Protein AF-A0A950WR10-F1 (afdb_monomer)

Foldseek 3Di:
DDDDDFDDPDPPDDRDFFDFDDPDDDDGDGDFFDDDPDDRDDFDDPDLVDARDWFDFPDQDDDPTWSDFFDDDPDDRDDFDDPHPPDDRDDTDDPHDDDDDD

Mean predicted aligned error: 10.13 Å

Structure (mmCIF, N/CA/C/O backbone):
data_AF-A0A950WR10-F1
#
_entry.id   AF-A0A950WR10-F1
#
loop_
_atom_site.group_PDB
_atom_site.id
_atom_site.type_symbol
_atom_site.label_atom_id
_atom_site.label_alt_id
_atom_site.label_comp_id
_atom_site.label_asym_id
_atom_site.label_entity_id
_atom_site.label_seq_id
_atom_site.pdbx_PDB_ins_code
_atom_site.Cartn_x
_atom_site.Cartn_y
_atom_site.Cartn_z
_atom_site.occupancy
_atom_site.B_iso_or_equiv
_atom_site.auth_seq_id
_atom_site.auth_comp_id
_atom_site.auth_asym_id
_atom_site.auth_atom_id
_atom_site.pdbx_PDB_model_num
ATOM 1 N N . MET A 1 1 ? -11.461 0.231 -21.546 1.00 58.06 1 MET A N 1
ATOM 2 C CA . MET A 1 1 ? -11.900 -0.202 -20.201 1.00 58.06 1 MET A CA 1
ATOM 3 C C . MET A 1 1 ? -12.880 0.833 -19.683 1.00 58.06 1 MET A C 1
ATOM 5 O O . MET A 1 1 ? -12.611 2.014 -19.859 1.00 58.06 1 MET A O 1
ATOM 9 N N . GLY A 1 2 ? -14.030 0.403 -19.162 1.00 76.44 2 GLY A N 1
ATOM 10 C CA . GLY A 1 2 ? -14.991 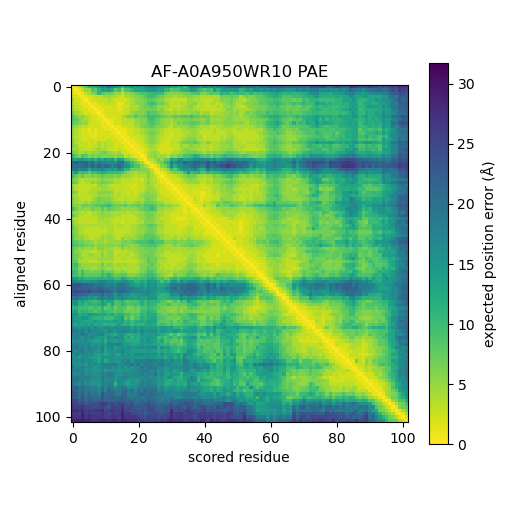1.295 -18.504 1.00 76.44 2 GLY A CA 1
ATOM 11 C C . GLY A 1 2 ? -14.588 1.583 -17.057 1.00 76.44 2 GLY A C 1
ATOM 12 O O . GLY A 1 2 ? -13.604 1.026 -16.571 1.00 76.44 2 GLY A O 1
ATOM 13 N N . ALA A 1 3 ? -15.346 2.440 -16.3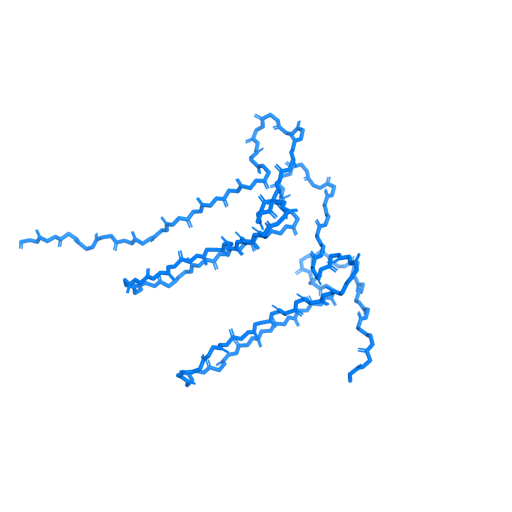75 1.00 83.69 3 ALA A N 1
ATOM 14 C CA . ALA A 1 3 ? -15.153 2.690 -14.950 1.00 83.69 3 ALA A CA 1
ATOM 15 C C . ALA A 1 3 ? -15.443 1.420 -14.132 1.00 83.69 3 ALA A C 1
ATOM 17 O O . ALA A 1 3 ? -16.407 0.706 -14.410 1.00 83.69 3 ALA A O 1
ATOM 18 N N . VAL A 1 4 ? -14.611 1.154 -13.124 1.00 88.75 4 VAL A N 1
ATOM 19 C CA . VAL A 1 4 ? -14.846 0.108 -12.123 1.00 88.75 4 VAL A CA 1
ATOM 20 C C . VAL A 1 4 ? -15.312 0.797 -10.846 1.00 88.75 4 VAL A C 1
ATOM 22 O O . VAL A 1 4 ? -14.625 1.681 -10.343 1.00 88.75 4 VAL A O 1
ATOM 25 N N . GLN A 1 5 ? -16.466 0.384 -10.330 1.00 90.94 5 GLN A N 1
ATOM 26 C CA . GLN A 1 5 ? -16.962 0.768 -9.012 1.00 90.94 5 GLN A CA 1
ATOM 27 C C . GLN A 1 5 ? -17.048 -0.500 -8.163 1.00 90.94 5 GLN A C 1
ATOM 29 O O . GLN A 1 5 ? -17.634 -1.487 -8.604 1.00 90.94 5 GLN A O 1
ATOM 34 N N . GLY A 1 6 ? -16.445 -0.486 -6.976 1.00 92.00 6 GLY A N 1
ATOM 35 C CA . GLY A 1 6 ? -16.578 -1.566 -6.002 1.00 92.00 6 GLY A CA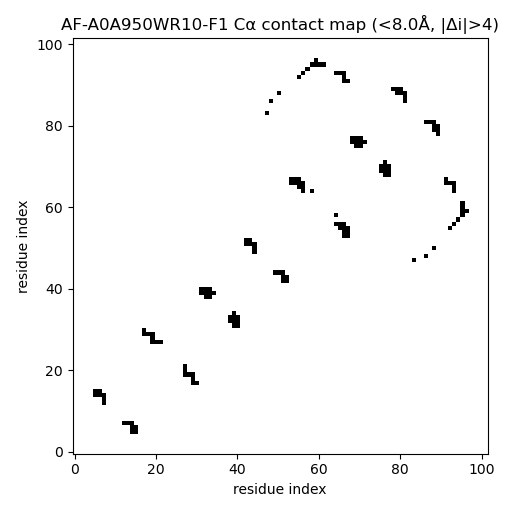 1
ATOM 36 C C . GLY A 1 6 ? -17.118 -1.027 -4.688 1.00 92.00 6 GLY A C 1
ATOM 37 O O . GLY A 1 6 ? -16.705 0.041 -4.247 1.00 92.00 6 GLY A O 1
ATOM 38 N N . ASP A 1 7 ? -18.009 -1.795 -4.073 1.00 93.81 7 ASP A N 1
ATOM 39 C CA . ASP A 1 7 ? -18.536 -1.589 -2.725 1.00 93.81 7 ASP A CA 1
ATOM 40 C C . ASP A 1 7 ? -18.455 -2.924 -1.963 1.00 93.81 7 ASP A C 1
ATOM 42 O O . ASP A 1 7 ? -18.548 -3.993 -2.574 1.00 93.81 7 ASP A O 1
ATOM 46 N N . SER A 1 8 ? -18.226 -2.884 -0.651 1.00 93.88 8 SER A N 1
ATOM 47 C CA . SER A 1 8 ? -18.242 -4.073 0.208 1.00 93.88 8 SER A CA 1
ATOM 48 C C . SER A 1 8 ? -18.767 -3.701 1.585 1.00 93.88 8 SER A C 1
ATOM 50 O O . SER A 1 8 ? -18.289 -2.756 2.207 1.00 93.88 8 SER A O 1
ATOM 52 N N . ASN A 1 9 ? -19.711 -4.493 2.086 1.00 93.88 9 ASN A N 1
ATOM 53 C CA . ASN A 1 9 ? -20.254 -4.381 3.440 1.00 93.88 9 ASN A CA 1
ATOM 54 C C . ASN A 1 9 ? -19.808 -5.538 4.355 1.00 93.88 9 ASN A C 1
ATOM 56 O O . ASN A 1 9 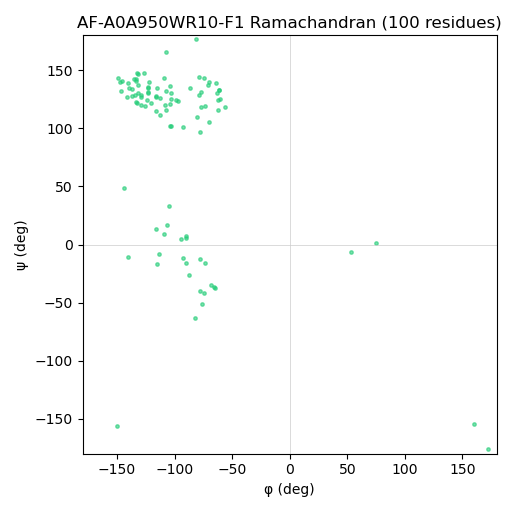? -20.346 -5.702 5.450 1.00 93.88 9 ASN A O 1
ATOM 60 N N . GLN A 1 10 ? -18.867 -6.371 3.897 1.00 93.31 10 GLN A N 1
ATOM 61 C CA . GLN A 1 10 ? -18.382 -7.543 4.624 1.00 93.31 10 GLN A CA 1
ATOM 62 C C . GLN A 1 10 ? -17.016 -7.252 5.252 1.00 93.31 10 GLN A C 1
ATOM 64 O O . GLN A 1 10 ? -16.088 -6.801 4.579 1.00 93.31 10 GLN A O 1
ATOM 69 N N . SER A 1 11 ? -16.871 -7.552 6.544 1.00 90.75 11 SER A N 1
ATOM 70 C CA . SER A 1 11 ? -15.597 -7.382 7.251 1.00 90.75 11 SER A CA 1
ATOM 71 C C . SER A 1 11 ? -14.504 -8.265 6.640 1.00 90.75 11 SER A C 1
ATOM 73 O O . SER A 1 11 ? -14.720 -9.450 6.387 1.00 90.75 11 SER A O 1
ATOM 75 N N . GLY A 1 12 ? -13.327 -7.685 6.391 1.00 87.69 12 GLY A N 1
ATOM 76 C CA . GLY A 1 12 ? -12.166 -8.388 5.833 1.00 87.69 12 GLY A CA 1
ATOM 77 C C . GLY A 1 12 ? -12.242 -8.710 4.336 1.00 87.69 12 GLY A C 1
ATOM 78 O O . GLY A 1 12 ? -11.299 -9.297 3.806 1.00 87.69 12 GLY A O 1
ATOM 79 N N . VAL A 1 13 ? -13.316 -8.324 3.637 1.00 91.38 13 VAL A N 1
ATOM 80 C CA . VAL A 1 13 ? -13.469 -8.562 2.194 1.00 91.38 13 VAL A CA 1
ATOM 81 C C . VAL A 1 13 ? -13.301 -7.246 1.428 1.00 91.38 13 VAL A C 1
ATOM 83 O O . VAL A 1 13 ? -14.126 -6.342 1.589 1.00 91.38 13 VAL A O 1
ATOM 86 N N . PRO A 1 14 ? -12.267 -7.113 0.576 1.00 90.38 14 PRO A N 1
ATOM 87 C CA . PRO A 1 14 ? -12.059 -5.899 -0.201 1.00 90.38 14 PRO A CA 1
ATOM 88 C C . PRO A 1 14 ? -13.131 -5.747 -1.286 1.00 90.38 14 PRO A C 1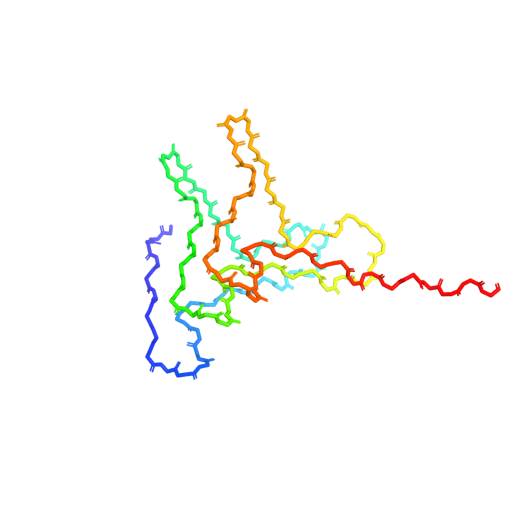
ATOM 90 O O . PRO A 1 14 ? -13.473 -6.706 -1.974 1.00 90.38 14 PRO A O 1
ATOM 93 N N . ALA A 1 15 ? -13.601 -4.515 -1.483 1.00 92.81 15 ALA A N 1
ATOM 94 C CA . ALA A 1 15 ? -14.539 -4.168 -2.549 1.00 92.81 15 ALA A CA 1
ATOM 95 C C . ALA A 1 15 ? -13.934 -4.326 -3.958 1.00 92.81 15 ALA A C 1
ATOM 97 O O . ALA A 1 15 ? -14.607 -4.753 -4.894 1.00 92.81 15 ALA A O 1
ATOM 98 N N . VAL A 1 16 ? -12.645 -4.006 -4.106 1.00 91.56 16 VAL A N 1
ATOM 99 C CA . VAL A 1 16 ? -11.854 -4.229 -5.322 1.00 91.56 16 VAL A CA 1
ATOM 100 C C . VAL A 1 16 ? -10.490 -4.764 -4.906 1.00 91.56 16 VAL A C 1
ATOM 102 O O . VAL A 1 16 ? -9.854 -4.219 -4.006 1.00 91.56 16 VAL A O 1
ATOM 105 N N . SER A 1 17 ? -10.020 -5.820 -5.569 1.00 89.12 17 SER A N 1
ATOM 106 C CA . SER A 1 17 ? -8.654 -6.319 -5.400 1.00 89.12 17 SER A CA 1
ATOM 107 C C . SER A 1 17 ? -7.994 -6.552 -6.755 1.00 89.12 17 SER A C 1
ATOM 109 O O . SER A 1 17 ? -8.614 -7.059 -7.689 1.00 89.12 17 SER A O 1
ATOM 111 N N . GLY A 1 18 ? -6.728 -6.154 -6.864 1.00 87.19 18 GLY A N 1
ATOM 112 C CA . GLY A 1 18 ? -5.901 -6.355 -8.047 1.00 87.19 18 GLY A CA 1
ATOM 113 C C . GLY A 1 18 ? -4.581 -6.995 -7.643 1.00 87.19 18 GLY A C 1
ATOM 114 O O . GLY A 1 18 ? -3.891 -6.491 -6.760 1.00 87.19 18 GLY A O 1
ATOM 115 N N . LYS A 1 19 ? -4.225 -8.115 -8.277 1.00 85.00 19 LYS A N 1
ATOM 116 C CA . LYS A 1 19 ? -2.953 -8.805 -8.048 1.00 85.00 19 LYS A CA 1
ATOM 117 C C . LYS A 1 19 ? -2.271 -9.061 -9.382 1.00 85.00 19 LYS A C 1
ATOM 119 O O . LYS A 1 19 ? -2.807 -9.777 -10.223 1.00 85.00 19 LYS A O 1
ATOM 124 N N . ASN A 1 20 ? -1.070 -8.520 -9.550 1.00 82.31 20 ASN A N 1
ATOM 125 C CA . ASN A 1 20 ? -0.204 -8.871 -10.665 1.00 82.31 20 ASN A CA 1
ATOM 126 C C . ASN A 1 20 ? 0.808 -9.927 -10.195 1.00 82.31 20 ASN A C 1
ATOM 128 O O . ASN A 1 20 ? 1.496 -9.720 -9.200 1.00 82.31 20 ASN A O 1
ATOM 132 N N . THR A 1 21 ? 0.848 -11.078 -10.871 1.00 82.19 21 THR A N 1
ATOM 133 C CA . THR A 1 21 ? 1.709 -12.230 -10.528 1.00 82.19 21 THR A CA 1
ATOM 134 C C . THR A 1 21 ? 2.738 -12.546 -11.611 1.00 82.19 21 THR A C 1
ATOM 136 O O . THR A 1 21 ? 3.341 -13.617 -11.592 1.00 82.19 21 THR A O 1
ATOM 139 N N . ALA A 1 22 ? 2.936 -11.639 -12.572 1.00 79.19 22 ALA A N 1
ATOM 140 C CA . ALA A 1 22 ? 3.905 -11.838 -13.638 1.00 79.19 22 ALA A CA 1
ATOM 141 C C . ALA A 1 22 ? 5.307 -12.092 -13.053 1.00 79.19 22 ALA A C 1
ATOM 143 O O . ALA A 1 22 ? 5.862 -11.248 -12.357 1.00 79.19 22 ALA A O 1
ATOM 144 N N . ALA A 1 23 ? 5.865 -13.272 -13.343 1.00 66.31 23 ALA A N 1
ATOM 145 C CA . ALA A 1 23 ? 7.149 -13.730 -12.806 1.00 66.31 23 ALA A CA 1
ATOM 146 C C . ALA A 1 23 ? 8.353 -13.390 -13.709 1.00 66.31 23 ALA A C 1
ATOM 148 O O . ALA A 1 23 ? 9.500 -13.525 -13.294 1.00 66.31 23 ALA A O 1
ATOM 149 N N . ASN A 1 24 ? 8.107 -12.952 -14.949 1.00 53.22 24 ASN A N 1
ATOM 150 C CA . ASN A 1 24 ? 9.145 -12.806 -15.968 1.00 53.22 24 ASN A CA 1
ATOM 151 C C . ASN A 1 24 ? 9.540 -11.338 -16.165 1.00 53.22 24 ASN A C 1
ATOM 153 O O . ASN A 1 24 ? 8.821 -10.614 -16.847 1.00 53.22 24 ASN A O 1
ATOM 157 N N . GLY A 1 25 ? 10.686 -10.937 -15.598 1.00 54.28 25 GLY A N 1
ATOM 158 C CA . GLY A 1 25 ? 11.612 -9.872 -16.042 1.00 54.28 25 GLY A CA 1
ATOM 159 C C . GLY A 1 25 ? 11.111 -8.441 -16.314 1.00 54.28 25 GLY A C 1
ATOM 160 O O . GLY A 1 25 ? 11.936 -7.569 -16.576 1.00 54.28 25 GLY A O 1
ATOM 161 N N . GLY A 1 26 ? 9.807 -8.177 -16.283 1.00 62.81 26 GLY A N 1
ATOM 162 C CA . GLY A 1 26 ? 9.192 -6.878 -16.545 1.00 62.81 26 GLY A CA 1
ATOM 163 C C . GLY A 1 26 ? 8.649 -6.217 -15.279 1.00 62.81 26 GLY A C 1
ATOM 164 O O . GLY A 1 26 ? 8.485 -6.855 -14.242 1.00 62.81 26 GLY A O 1
ATOM 165 N N . VAL A 1 27 ? 8.339 -4.921 -15.368 1.00 69.50 27 VAL A N 1
ATOM 166 C CA . VAL A 1 27 ? 7.712 -4.174 -14.269 1.00 69.50 27 VAL A CA 1
ATOM 167 C C . VAL A 1 27 ? 6.265 -4.652 -14.103 1.00 69.50 27 VAL A C 1
ATOM 169 O O . VAL A 1 27 ? 5.398 -4.338 -14.917 1.00 69.50 27 VAL A O 1
ATOM 172 N N . ALA A 1 28 ? 6.003 -5.434 -13.056 1.00 73.50 28 ALA A N 1
ATOM 173 C CA . ALA A 1 28 ? 4.661 -5.882 -12.705 1.00 73.50 28 ALA A CA 1
ATOM 174 C C . ALA A 1 28 ? 3.926 -4.774 -11.940 1.00 73.50 28 ALA A C 1
ATOM 176 O O . ALA A 1 28 ? 4.250 -4.468 -10.795 1.00 73.50 28 ALA A O 1
ATOM 177 N N . ILE A 1 29 ? 2.926 -4.169 -12.578 1.00 76.94 29 ILE A N 1
ATOM 178 C CA . ILE A 1 29 ? 2.108 -3.114 -11.973 1.00 76.94 29 ILE A CA 1
ATOM 179 C C . ILE A 1 29 ? 0.802 -3.734 -11.475 1.00 76.94 29 ILE A C 1
ATOM 181 O O . ILE A 1 29 ? 0.101 -4.393 -12.245 1.00 76.94 29 ILE A O 1
ATOM 185 N N . GLY A 1 30 ? 0.496 -3.550 -10.188 1.00 81.50 30 GLY A N 1
ATOM 186 C CA . GLY A 1 30 ? -0.776 -3.962 -9.587 1.00 81.50 30 GLY A CA 1
ATOM 187 C C . GLY A 1 30 ? -1.880 -2.934 -9.835 1.00 81.50 30 GLY A C 1
ATOM 188 O O . GLY A 1 30 ? -2.854 -3.228 -10.522 1.00 81.50 30 GLY A O 1
ATOM 189 N N . VAL A 1 31 ? -1.698 -1.720 -9.307 1.00 82.69 31 VAL A N 1
ATOM 190 C CA . VAL A 1 31 ? -2.623 -0.587 -9.461 1.00 82.69 31 VAL A CA 1
ATOM 191 C C . VAL A 1 31 ? -1.865 0.592 -10.068 1.00 82.69 31 VAL A C 1
ATOM 193 O O . VAL A 1 31 ? -0.783 0.940 -9.602 1.00 82.69 31 VAL A O 1
ATOM 196 N N . LEU A 1 32 ? -2.437 1.199 -11.109 1.00 82.38 32 LEU A N 1
ATOM 197 C CA . LEU A 1 32 ? -1.931 2.412 -11.747 1.00 82.38 32 LEU A CA 1
ATOM 198 C C . LEU A 1 32 ? -3.046 3.455 -11.777 1.00 82.38 32 LEU A C 1
ATOM 200 O O . LEU A 1 32 ? -4.075 3.229 -12.410 1.00 82.38 32 LEU A O 1
ATOM 204 N N . GLY A 1 33 ? -2.821 4.598 -11.137 1.00 81.00 33 GLY A N 1
ATOM 205 C CA . GLY A 1 33 ? -3.696 5.761 -11.243 1.00 81.00 33 GLY A CA 1
ATOM 206 C C . GLY A 1 33 ? -2.989 6.901 -11.962 1.00 81.00 33 GLY A C 1
ATOM 207 O O . GLY A 1 33 ? -1.893 7.298 -11.575 1.00 81.00 33 GLY A O 1
ATOM 208 N N . THR A 1 34 ? -3.609 7.432 -13.013 1.00 81.12 34 THR A N 1
ATOM 209 C CA . THR A 1 34 ? -3.116 8.606 -13.752 1.00 81.12 34 THR A CA 1
ATOM 210 C C . THR A 1 34 ? -4.272 9.573 -13.966 1.00 81.12 34 THR A C 1
ATOM 212 O O . THR A 1 34 ? -5.395 9.140 -14.217 1.00 81.12 34 THR A O 1
ATOM 215 N N . SER A 1 35 ? -4.017 10.875 -13.839 1.00 80.25 35 SER A N 1
ATOM 216 C CA . SER A 1 35 ? -5.039 11.912 -13.993 1.00 80.25 35 SER A CA 1
ATOM 217 C C . SER A 1 35 ? -4.428 13.198 -14.545 1.00 80.25 35 SER A C 1
ATOM 219 O O . SER A 1 35 ? -3.301 13.556 -14.210 1.00 80.25 35 SER A O 1
ATOM 221 N N . ASN A 1 36 ? -5.179 13.897 -15.400 1.00 80.38 36 ASN A N 1
ATOM 222 C CA . ASN A 1 36 ? -4.724 15.128 -16.058 1.00 80.38 36 ASN A CA 1
ATOM 223 C C . ASN A 1 36 ? -5.049 16.395 -15.256 1.00 80.38 36 ASN A C 1
ATOM 225 O O . ASN A 1 36 ? -4.554 17.469 -15.593 1.00 80.38 36 ASN A O 1
ATOM 229 N N . LYS A 1 37 ? -5.954 16.305 -14.275 1.00 78.94 37 LYS A N 1
ATOM 230 C CA . LYS A 1 37 ? -6.508 17.475 -13.570 1.00 78.94 37 LYS A CA 1
ATOM 231 C C . LYS A 1 37 ? -6.698 17.283 -12.064 1.00 78.94 37 LYS A C 1
ATOM 233 O O . LYS A 1 37 ? -6.987 18.261 -11.389 1.00 78.94 37 LYS A O 1
ATOM 238 N N . GLY A 1 38 ? -6.572 16.063 -11.550 1.00 73.31 38 GLY A N 1
ATOM 239 C CA . GLY A 1 38 ? -6.785 15.751 -10.137 1.00 73.31 38 GLY A CA 1
ATOM 240 C C . GLY A 1 38 ? -5.918 14.582 -9.694 1.00 73.31 38 GLY A C 1
ATOM 241 O O . GLY A 1 38 ? -4.904 14.283 -10.322 1.00 73.31 38 GLY A O 1
ATOM 242 N N . GLU A 1 39 ? -6.332 13.900 -8.635 1.00 72.12 39 GLU A N 1
ATOM 243 C CA . GLU A 1 39 ? -5.605 12.751 -8.102 1.00 72.12 39 GLU A CA 1
ATOM 244 C C . GLU A 1 39 ? -5.717 11.547 -9.048 1.00 72.12 39 GLU A C 1
ATOM 246 O O . GLU A 1 39 ? -6.778 11.264 -9.606 1.00 72.12 39 GLU A O 1
ATOM 251 N N . GLY A 1 40 ? -4.602 10.844 -9.265 1.00 78.75 40 GLY A N 1
ATOM 252 C CA . GLY A 1 40 ? -4.602 9.565 -9.981 1.00 78.75 40 GLY A CA 1
ATOM 253 C C . GLY A 1 40 ? -5.079 8.411 -9.094 1.00 78.75 40 GLY A C 1
ATOM 254 O O . GLY A 1 40 ? -5.819 7.547 -9.558 1.00 78.75 40 GLY A O 1
ATOM 255 N N . VAL A 1 41 ? -4.660 8.416 -7.825 1.00 79.88 41 VAL A N 1
ATOM 256 C CA . VAL A 1 41 ? -5.113 7.518 -6.756 1.00 79.88 41 VAL A CA 1
ATOM 257 C C . VAL A 1 41 ? -5.370 8.387 -5.530 1.00 79.88 41 VAL A C 1
ATOM 259 O O . VAL A 1 41 ? -4.495 9.158 -5.148 1.00 79.88 41 VAL A O 1
ATOM 262 N N . HIS A 1 42 ? -6.548 8.248 -4.936 1.00 80.31 42 HIS A N 1
ATOM 263 C CA . HIS A 1 42 ? -6.925 8.881 -3.678 1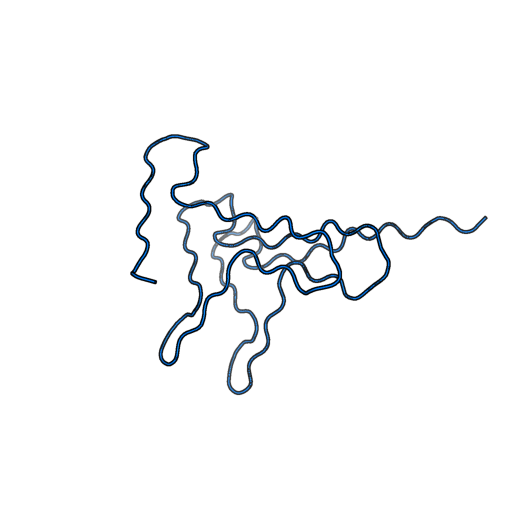.00 80.31 42 HIS A CA 1
ATOM 264 C C . HIS A 1 42 ? -7.338 7.782 -2.702 1.00 80.31 42 HIS A C 1
ATOM 266 O O . HIS A 1 42 ? -8.050 6.850 -3.089 1.00 80.31 42 HIS A O 1
ATOM 272 N N . GLY A 1 43 ? -6.876 7.874 -1.461 1.00 78.19 43 GLY A N 1
ATOM 273 C CA . GLY A 1 43 ? -7.302 6.998 -0.380 1.00 78.19 43 GLY A CA 1
ATOM 274 C C . GLY A 1 43 ? -7.649 7.844 0.832 1.00 78.19 43 GLY A C 1
ATOM 275 O O . GLY A 1 43 ? -6.843 8.669 1.246 1.00 78.19 43 GLY A O 1
ATOM 276 N N . ASP A 1 44 ? -8.823 7.594 1.399 1.00 80.19 44 ASP A N 1
ATOM 277 C CA . ASP A 1 44 ? -9.322 8.227 2.617 1.00 80.19 44 ASP A CA 1
ATOM 278 C C . ASP A 1 44 ? -9.737 7.143 3.621 1.00 80.19 44 ASP A C 1
ATOM 280 O O . ASP A 1 44 ? -10.153 6.044 3.233 1.00 80.19 44 ASP A O 1
ATOM 284 N N . THR A 1 45 ? -9.580 7.424 4.913 1.00 81.19 45 THR A N 1
ATOM 285 C CA . THR A 1 45 ? -10.039 6.538 5.981 1.00 81.19 45 THR A CA 1
ATOM 286 C C . THR A 1 45 ? -10.462 7.342 7.200 1.00 81.19 45 THR A C 1
ATOM 288 O O . THR A 1 45 ? -9.777 8.271 7.615 1.00 81.19 45 THR A O 1
ATOM 291 N N . ASN A 1 46 ? -11.554 6.915 7.834 1.00 81.00 46 ASN A N 1
ATOM 292 C CA . ASN A 1 46 ? -11.986 7.426 9.138 1.00 81.00 46 ASN A CA 1
ATOM 293 C C . ASN A 1 46 ? -11.390 6.621 10.308 1.00 81.00 46 ASN A C 1
ATOM 295 O O . ASN A 1 46 ? -11.809 6.783 11.451 1.00 81.00 46 ASN A O 1
ATOM 299 N N . SER A 1 47 ? -10.471 5.689 10.030 1.00 78.88 47 SER A N 1
ATOM 300 C CA . SER A 1 47 ? -9.841 4.880 11.070 1.00 78.88 47 SER A CA 1
ATOM 301 C C . SER A 1 47 ? -8.751 5.665 11.785 1.00 78.88 47 SER A C 1
ATOM 303 O O . SER A 1 47 ? -7.816 6.150 11.157 1.00 78.88 47 SER A O 1
ATOM 305 N N . GLU A 1 48 ? -8.803 5.684 13.113 1.00 77.50 48 GLU A N 1
ATOM 306 C CA . GLU A 1 48 ? -7.724 6.234 13.936 1.00 77.50 48 GLU A CA 1
ATOM 307 C C . GLU A 1 48 ? -6.487 5.323 13.976 1.00 77.50 48 GLU A C 1
ATOM 309 O O . GLU A 1 48 ? -5.417 5.766 14.374 1.00 77.50 48 GLU A O 1
ATOM 314 N N . GLN A 1 49 ? -6.613 4.054 13.568 1.00 78.75 49 GLN A N 1
ATOM 315 C CA . GLN A 1 49 ? -5.586 3.018 13.766 1.00 78.75 49 GLN A CA 1
ATOM 316 C C . GLN A 1 49 ? -4.939 2.518 12.468 1.00 78.75 49 GLN A C 1
ATOM 318 O O . GLN A 1 49 ? -4.007 1.711 12.504 1.00 78.75 49 GLN A O 1
ATOM 323 N N . HIS A 1 50 ? -5.451 2.923 11.305 1.00 76.75 50 HIS A N 1
ATOM 324 C CA . HIS A 1 50 ? -5.041 2.365 10.016 1.00 76.75 50 HIS A CA 1
ATOM 325 C C . HIS A 1 50 ? -4.785 3.467 8.995 1.00 76.75 50 HIS A C 1
ATOM 327 O O . HIS A 1 50 ? -5.519 4.445 8.942 1.00 76.75 50 HIS A O 1
ATOM 333 N N . ALA A 1 51 ? -3.773 3.278 8.150 1.00 72.62 51 ALA A N 1
ATOM 334 C CA . ALA A 1 51 ? -3.504 4.176 7.034 1.00 72.62 51 ALA A CA 1
ATOM 335 C C . ALA A 1 51 ? -4.529 3.975 5.907 1.00 72.62 51 ALA A C 1
ATOM 337 O O . ALA A 1 51 ? -4.911 2.842 5.608 1.00 72.62 51 ALA A O 1
ATOM 338 N N . ALA A 1 52 ? -4.920 5.064 5.239 1.00 75.00 52 ALA A N 1
ATOM 339 C CA . ALA A 1 52 ? -5.773 5.000 4.052 1.00 75.00 52 ALA A CA 1
ATOM 340 C C . ALA A 1 52 ? -5.052 4.363 2.850 1.00 75.00 52 ALA A C 1
ATOM 342 O O . ALA A 1 52 ? -5.656 3.637 2.062 1.00 75.00 52 ALA A O 1
ATOM 343 N N . VAL A 1 53 ? -3.740 4.602 2.729 1.00 79.50 53 VAL A N 1
ATOM 344 C CA . VAL A 1 53 ? -2.867 3.996 1.718 1.00 79.50 53 VAL A CA 1
ATOM 345 C C . VAL A 1 53 ? -1.593 3.511 2.400 1.00 79.50 53 VAL A C 1
ATOM 347 O O . VAL A 1 53 ? -0.875 4.292 3.017 1.00 79.50 53 VAL A O 1
ATOM 350 N N . ALA A 1 54 ? -1.292 2.220 2.266 1.00 78.00 54 ALA A N 1
ATOM 351 C CA . ALA A 1 54 ? -0.063 1.623 2.774 1.00 78.00 54 ALA A CA 1
ATOM 352 C C . ALA A 1 54 ? 0.685 0.916 1.638 1.00 78.00 54 ALA A C 1
ATOM 354 O O . ALA A 1 54 ? 0.129 0.053 0.957 1.00 78.00 54 ALA A O 1
ATOM 355 N N . GLY A 1 55 ? 1.948 1.291 1.433 1.00 77.19 55 GLY A N 1
ATOM 356 C CA . GLY A 1 55 ? 2.842 0.658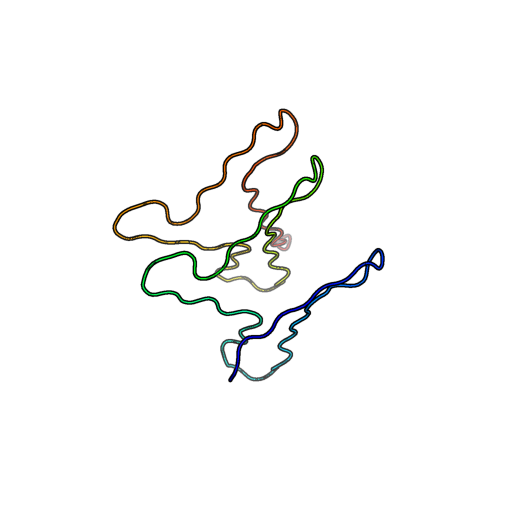 0.468 1.00 77.19 55 GLY A CA 1
ATOM 357 C C . GLY A 1 55 ? 3.910 -0.157 1.185 1.00 77.19 55 GLY A C 1
ATOM 358 O O . GLY A 1 55 ? 4.700 0.393 1.950 1.00 77.19 55 GLY A O 1
ATOM 359 N N . PHE A 1 56 ? 3.949 -1.463 0.924 1.00 77.06 56 PHE A N 1
ATOM 360 C CA . PHE A 1 56 ? 4.926 -2.377 1.511 1.00 77.06 56 PHE A CA 1
ATOM 361 C C . PHE A 1 56 ? 5.830 -2.949 0.428 1.00 77.06 56 PHE A C 1
ATOM 363 O O . PHE A 1 56 ? 5.360 -3.396 -0.619 1.00 77.06 56 PHE A O 1
ATOM 370 N N . ASN A 1 57 ? 7.129 -2.967 0.707 1.00 73.31 57 ASN A N 1
ATOM 371 C CA . ASN A 1 57 ? 8.098 -3.688 -0.096 1.00 73.31 57 ASN A CA 1
ATOM 372 C C . ASN A 1 57 ? 8.731 -4.787 0.760 1.00 73.31 57 ASN A C 1
ATOM 374 O O . ASN A 1 57 ? 9.420 -4.505 1.737 1.00 73.31 57 ASN A O 1
ATOM 378 N N . ASN A 1 58 ? 8.480 -6.039 0.379 1.00 72.62 58 ASN A N 1
ATOM 379 C CA . ASN A 1 58 ? 8.969 -7.230 1.074 1.00 72.62 58 ASN A CA 1
ATOM 380 C C . ASN A 1 58 ? 10.094 -7.930 0.290 1.00 72.62 58 ASN A C 1
ATOM 382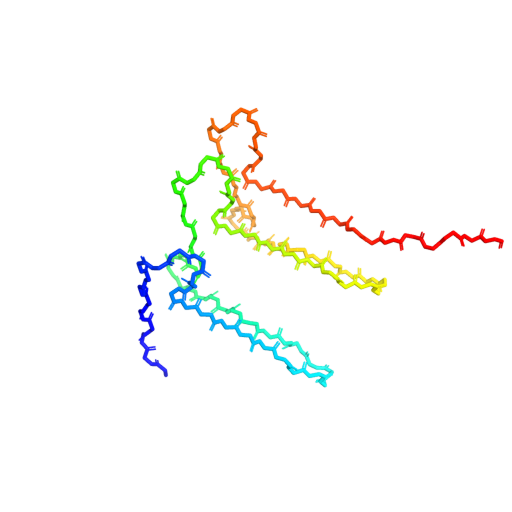 O O . ASN A 1 58 ? 10.370 -9.106 0.532 1.00 72.62 58 ASN A O 1
ATOM 386 N N . ALA A 1 59 ? 10.715 -7.256 -0.683 1.00 66.19 59 ALA A N 1
ATOM 387 C CA . ALA A 1 59 ? 11.822 -7.828 -1.436 1.00 66.19 59 ALA A CA 1
ATOM 388 C C . ALA A 1 59 ? 13.016 -8.108 -0.508 1.00 66.19 59 ALA A C 1
ATOM 390 O O . ALA A 1 59 ? 13.460 -7.239 0.236 1.00 66.19 59 ALA A O 1
ATOM 391 N N . GLN A 1 60 ? 13.557 -9.327 -0.583 1.00 61.50 60 GLN A N 1
ATOM 392 C CA . GLN A 1 60 ? 14.742 -9.753 0.179 1.00 61.50 60 GLN A CA 1
ATOM 393 C C . GLN A 1 60 ? 16.066 -9.489 -0.560 1.00 61.50 60 GLN A C 1
ATOM 395 O O . GLN A 1 60 ? 17.121 -9.925 -0.109 1.00 61.50 60 GLN A O 1
ATOM 400 N N . VAL A 1 61 ? 16.026 -8.821 -1.717 1.00 58.19 61 VAL A N 1
ATOM 401 C CA . VAL A 1 61 ? 17.193 -8.627 -2.589 1.00 58.19 61 VAL A CA 1
ATOM 402 C C . VAL A 1 61 ? 17.718 -7.192 -2.451 1.00 58.19 61 VAL A C 1
ATOM 404 O O . VAL A 1 61 ? 16.906 -6.264 -2.479 1.00 58.19 61 VAL A O 1
ATOM 407 N N . PRO A 1 62 ? 19.046 -6.976 -2.348 1.00 50.19 62 PRO A N 1
ATOM 408 C CA . PRO A 1 62 ? 19.629 -5.637 -2.337 1.00 50.19 62 PRO A CA 1
ATOM 409 C C . PRO A 1 62 ? 19.307 -4.881 -3.634 1.00 50.19 62 PRO A C 1
ATOM 411 O O . PRO A 1 62 ? 19.584 -5.361 -4.733 1.00 50.19 62 PRO A O 1
ATOM 414 N N . GLY A 1 63 ? 18.725 -3.691 -3.509 1.00 60.41 63 GLY A N 1
ATOM 415 C CA . GLY A 1 63 ? 18.314 -2.840 -4.624 1.00 60.41 63 GLY A CA 1
ATOM 416 C C . GLY A 1 63 ? 17.507 -1.643 -4.127 1.00 60.41 63 GLY A C 1
ATOM 417 O O . GLY A 1 63 ? 17.346 -1.463 -2.918 1.00 60.41 63 GLY A O 1
ATOM 418 N N . ILE A 1 64 ? 16.996 -0.812 -5.041 1.00 57.62 64 ILE A N 1
ATOM 419 C CA . ILE A 1 64 ? 16.160 0.315 -4.630 1.00 57.62 64 ILE A CA 1
ATOM 420 C C . ILE A 1 64 ? 14.748 -0.187 -4.304 1.00 57.62 64 ILE A C 1
ATOM 422 O O . ILE A 1 64 ? 13.926 -0.438 -5.183 1.00 57.62 64 ILE A O 1
ATOM 426 N N . ALA A 1 65 ? 14.514 -0.414 -3.014 1.00 63.12 65 ALA A N 1
ATOM 427 C CA . ALA A 1 65 ? 13.274 -0.936 -2.469 1.00 63.12 65 ALA A CA 1
ATOM 428 C C . ALA A 1 65 ? 12.467 0.205 -1.838 1.00 63.12 65 ALA A C 1
ATOM 430 O O . ALA A 1 65 ? 12.764 0.654 -0.733 1.00 63.12 65 ALA A O 1
ATOM 431 N N . TRP A 1 66 ? 11.440 0.682 -2.542 1.00 66.56 66 TRP A N 1
ATOM 432 C CA . TRP A 1 66 ? 10.512 1.686 -2.017 1.00 66.56 66 TRP A CA 1
ATOM 433 C C . TRP A 1 66 ? 9.164 1.041 -1.700 1.00 66.56 66 TRP A C 1
ATOM 435 O O . TRP A 1 66 ? 8.636 0.300 -2.528 1.00 66.56 66 TRP A O 1
ATOM 445 N N . GLY A 1 67 ? 8.617 1.316 -0.514 1.00 71.12 67 GLY A N 1
ATOM 446 C CA . GLY A 1 67 ? 7.222 0.996 -0.187 1.00 71.12 67 GLY A CA 1
ATOM 447 C C . GLY A 1 67 ? 6.264 1.993 -0.842 1.00 71.12 67 GLY A C 1
ATOM 448 O O . GLY A 1 67 ? 5.359 1.606 -1.572 1.00 71.12 67 GLY A O 1
ATOM 449 N N . VAL A 1 68 ? 6.531 3.288 -0.651 1.00 75.31 68 VAL A N 1
ATOM 450 C CA . VAL A 1 68 ? 5.860 4.402 -1.331 1.00 75.31 68 VAL A CA 1
ATOM 451 C C . VAL A 1 68 ? 6.940 5.318 -1.900 1.00 75.31 68 VAL A C 1
ATOM 453 O O . VAL A 1 68 ? 7.859 5.714 -1.184 1.00 75.31 68 VAL A O 1
ATOM 456 N N . PHE A 1 69 ? 6.848 5.644 -3.187 1.00 72.81 69 PHE A N 1
ATOM 457 C CA . PHE A 1 69 ? 7.690 6.644 -3.838 1.00 72.81 69 PHE A CA 1
ATOM 458 C C . PHE A 1 69 ? 6.788 7.696 -4.469 1.00 72.81 69 PHE A C 1
ATOM 460 O O . PHE A 1 69 ? 5.867 7.355 -5.210 1.00 72.81 69 PHE A O 1
ATOM 467 N N . GLY A 1 70 ? 7.080 8.964 -4.208 1.00 74.12 70 GLY A N 1
ATOM 468 C CA . GLY A 1 70 ? 6.382 10.072 -4.834 1.00 74.12 70 GLY A CA 1
ATOM 469 C C . GLY A 1 70 ? 7.343 11.198 -5.177 1.00 74.12 70 GLY A C 1
ATOM 470 O O . GLY A 1 70 ? 8.253 11.522 -4.415 1.00 74.12 70 GLY A O 1
ATOM 471 N N . SER A 1 71 ? 7.148 11.787 -6.352 1.00 74.69 71 SER A N 1
ATOM 472 C CA . SER A 1 71 ? 7.963 12.883 -6.871 1.00 74.69 71 SER A CA 1
ATOM 473 C C . SER A 1 71 ? 7.064 13.896 -7.559 1.00 74.69 71 SER A C 1
ATOM 475 O O . SER A 1 71 ? 6.226 13.506 -8.373 1.00 74.69 71 SER A O 1
ATOM 477 N N . SER A 1 72 ? 7.271 15.183 -7.295 1.00 76.50 72 SER A N 1
ATOM 478 C CA . SER A 1 72 ? 6.529 16.260 -7.948 1.00 76.50 72 SER A CA 1
ATOM 479 C C . SER A 1 72 ? 7.471 17.357 -8.430 1.00 76.50 72 SER A C 1
ATOM 481 O O . SER A 1 72 ? 8.519 17.602 -7.836 1.00 76.50 72 SER A O 1
ATOM 483 N N . LYS A 1 73 ? 7.105 17.997 -9.546 1.00 73.88 73 LYS A N 1
ATOM 484 C CA . LYS A 1 73 ? 7.853 19.127 -10.121 1.00 73.88 73 LYS A CA 1
ATOM 485 C C . LYS A 1 73 ? 7.430 20.475 -9.541 1.00 73.88 73 LYS A C 1
ATOM 487 O O . LYS A 1 73 ? 8.214 21.414 -9.592 1.00 73.88 73 LYS A O 1
ATOM 492 N N . VAL A 1 74 ? 6.189 20.590 -9.066 1.00 73.25 74 VAL A N 1
ATOM 493 C CA . VAL A 1 74 ? 5.570 21.866 -8.662 1.00 73.25 74 VAL A CA 1
ATOM 494 C C . VAL A 1 74 ? 4.668 21.635 -7.442 1.00 73.25 74 VAL A C 1
ATOM 496 O O . VAL A 1 74 ? 3.497 21.995 -7.440 1.00 73.25 74 VAL A O 1
ATOM 499 N N . GLY A 1 75 ? 5.186 20.942 -6.428 1.00 70.50 75 GLY A N 1
ATOM 500 C CA . GLY A 1 75 ? 4.437 20.607 -5.219 1.00 70.50 75 GLY A CA 1
ATOM 501 C C . GLY A 1 75 ? 5.064 19.440 -4.470 1.00 70.50 75 GLY A C 1
ATOM 502 O O . GLY A 1 75 ? 6.257 19.168 -4.606 1.00 70.50 75 GLY A O 1
ATOM 503 N N . GLU A 1 76 ? 4.249 18.726 -3.707 1.00 65.25 76 GLU A N 1
ATOM 504 C CA . GLU A 1 76 ? 4.701 17.609 -2.881 1.00 65.25 76 GLU A CA 1
ATOM 505 C C . GLU A 1 76 ? 4.706 16.308 -3.684 1.00 65.25 76 GLU A C 1
ATOM 507 O O . GLU A 1 76 ? 3.783 16.021 -4.444 1.00 65.25 76 GLU A O 1
ATOM 512 N N . GLY A 1 77 ? 5.782 15.526 -3.556 1.00 69.69 77 GLY A N 1
ATOM 513 C CA . GLY A 1 77 ? 5.850 14.185 -4.141 1.00 69.69 77 GLY A CA 1
ATOM 514 C C . GLY A 1 77 ? 5.013 13.175 -3.358 1.00 69.69 77 GLY A C 1
ATOM 515 O O . GLY A 1 77 ? 4.316 12.363 -3.956 1.00 69.69 77 GLY A O 1
ATOM 516 N N . VAL A 1 78 ? 5.072 13.256 -2.028 1.00 75.31 78 VAL A N 1
ATOM 517 C CA . VAL A 1 78 ? 4.209 12.553 -1.074 1.00 75.31 78 VAL A CA 1
ATOM 518 C C . VAL A 1 78 ? 3.834 13.578 -0.010 1.00 75.31 78 VAL A C 1
ATOM 520 O O . VAL A 1 78 ? 4.727 14.221 0.539 1.00 75.31 78 VAL A O 1
ATOM 523 N N . HIS A 1 79 ? 2.544 13.726 0.266 1.00 72.81 79 HIS A N 1
ATOM 524 C CA . HIS A 1 79 ? 2.030 14.549 1.353 1.00 72.81 79 HIS A CA 1
ATOM 525 C C . HIS A 1 79 ? 1.172 13.665 2.253 1.00 72.81 79 HIS A C 1
ATOM 527 O O . HIS A 1 79 ? 0.365 12.878 1.758 1.00 72.81 79 HIS A O 1
ATOM 533 N N . GLY A 1 80 ? 1.357 13.782 3.562 1.00 71.50 80 GLY A N 1
ATOM 534 C CA . GLY A 1 80 ? 0.475 13.157 4.529 1.00 71.50 80 GLY A CA 1
ATOM 535 C C . GLY A 1 80 ? 0.267 14.071 5.715 1.00 71.50 80 GLY A C 1
ATOM 536 O O . GLY A 1 80 ? 1.238 14.465 6.357 1.00 71.50 80 GLY A O 1
ATOM 537 N N . ASP A 1 81 ?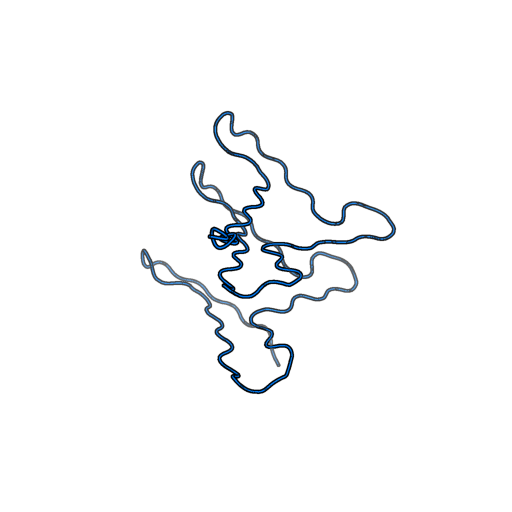 -0.999 14.310 6.026 1.00 69.62 81 ASP A N 1
ATOM 538 C CA . ASP A 1 81 ? -1.451 15.003 7.223 1.00 69.62 81 ASP A CA 1
ATOM 539 C C . ASP A 1 81 ? -2.132 14.016 8.173 1.00 69.62 81 ASP A C 1
ATOM 541 O O . ASP A 1 81 ? -2.833 13.093 7.755 1.00 69.62 81 ASP A O 1
ATOM 545 N N . THR A 1 82 ? -1.930 14.202 9.475 1.00 66.44 82 THR A N 1
ATOM 546 C CA . THR A 1 82 ? -2.640 13.449 10.512 1.00 66.44 82 THR A CA 1
ATOM 547 C C . THR A 1 82 ? -2.889 14.341 11.715 1.00 66.44 82 THR A C 1
ATOM 549 O O . THR A 1 82 ? -2.020 15.112 12.116 1.00 66.44 82 THR A O 1
ATOM 552 N N . ASN A 1 83 ? -4.069 14.196 12.314 1.00 73.25 83 ASN A N 1
ATOM 553 C CA . ASN A 1 83 ? -4.392 14.775 13.620 1.00 73.25 83 ASN A CA 1
ATOM 554 C C . ASN A 1 83 ? -4.150 13.771 14.764 1.00 73.25 83 ASN A C 1
ATOM 556 O O . ASN A 1 83 ? -4.493 14.049 15.910 1.00 73.25 83 ASN A O 1
ATOM 560 N N . SER A 1 84 ? -3.610 12.585 14.460 1.00 70.94 84 SER A N 1
ATOM 561 C CA . SER A 1 84 ? -3.315 11.555 15.455 1.00 70.94 84 SER A CA 1
ATOM 562 C C . SER A 1 84 ? -2.050 11.896 16.238 1.00 70.94 84 SER A C 1
ATOM 564 O O . SER A 1 84 ? -0.998 12.152 15.659 1.00 70.94 84 SER A O 1
ATOM 566 N N . GLU A 1 85 ? -2.127 11.814 17.566 1.00 74.50 85 GLU A N 1
ATOM 567 C CA . GLU A 1 85 ? -0.963 11.966 18.451 1.00 74.50 85 GLU A CA 1
ATOM 568 C C . GLU A 1 85 ? -0.087 10.702 18.513 1.00 74.50 85 GLU A C 1
ATOM 570 O O . GLU A 1 85 ? 1.022 10.734 19.045 1.00 74.50 85 GLU A O 1
ATOM 575 N N . GLN A 1 86 ? -0.580 9.571 17.998 1.00 75.69 86 GLN A N 1
ATOM 576 C CA . GLN A 1 86 ? 0.034 8.251 18.192 1.00 75.69 86 GLN A CA 1
ATOM 577 C C . GLN A 1 86 ? 0.564 7.625 16.898 1.00 75.69 86 GLN A C 1
ATOM 579 O O . GLN A 1 86 ? 1.358 6.680 16.946 1.00 75.69 86 GLN A O 1
ATOM 584 N N . HIS A 1 87 ? 0.143 8.129 15.737 1.00 71.50 87 HIS A N 1
ATOM 585 C CA . HIS A 1 87 ? 0.433 7.519 14.444 1.00 71.50 87 HIS A CA 1
ATOM 586 C C . HIS A 1 87 ? 0.866 8.557 13.410 1.00 71.50 87 HIS A C 1
ATOM 588 O O . HIS A 1 87 ? 0.340 9.664 13.363 1.00 71.50 87 HIS A O 1
ATOM 594 N N . ALA A 1 88 ? 1.820 8.183 12.556 1.00 61.78 88 ALA A N 1
ATOM 595 C CA . ALA A 1 88 ? 2.295 9.036 11.472 1.00 61.78 88 ALA A CA 1
ATOM 596 C C . ALA A 1 88 ? 1.323 9.025 10.281 1.00 61.78 88 ALA A C 1
ATOM 598 O O . ALA A 1 88 ? 0.787 7.974 9.932 1.00 61.78 88 ALA A O 1
ATOM 599 N N . ALA A 1 89 ? 1.166 10.171 9.611 1.00 65.44 89 ALA A N 1
ATOM 600 C CA . ALA A 1 89 ? 0.399 10.279 8.367 1.00 65.44 89 ALA A CA 1
ATOM 601 C C . ALA A 1 89 ? 1.041 9.489 7.215 1.00 65.44 89 ALA A C 1
ATOM 603 O O . ALA A 1 89 ? 0.358 8.859 6.413 1.00 65.44 89 ALA A O 1
ATOM 604 N N . VAL A 1 90 ? 2.378 9.495 7.155 1.00 70.19 90 VAL A N 1
ATOM 605 C CA . VAL A 1 90 ? 3.185 8.697 6.226 1.00 70.19 90 VAL A CA 1
ATOM 606 C C . VAL A 1 90 ? 4.293 8.022 7.025 1.00 70.19 90 VAL A C 1
ATOM 608 O O . VAL A 1 90 ? 5.110 8.694 7.652 1.00 70.19 90 VAL A O 1
ATOM 611 N N . ALA A 1 91 ? 4.340 6.691 6.983 1.00 65.56 91 ALA A N 1
ATOM 612 C CA . ALA A 1 91 ? 5.404 5.895 7.583 1.00 65.56 91 ALA A CA 1
ATOM 613 C C . ALA A 1 91 ? 6.102 5.058 6.504 1.00 65.56 91 ALA A C 1
ATOM 615 O O . ALA A 1 91 ? 5.468 4.268 5.805 1.00 65.56 91 ALA A O 1
ATOM 616 N N . GLY A 1 92 ? 7.415 5.239 6.361 1.00 62.72 92 GLY A N 1
ATOM 617 C CA . GLY A 1 92 ? 8.255 4.442 5.472 1.00 62.72 92 GLY A CA 1
ATOM 618 C C . GLY A 1 92 ? 9.075 3.437 6.272 1.00 62.72 92 GLY A C 1
ATOM 619 O O . GLY A 1 92 ? 9.877 3.835 7.113 1.00 62.72 92 GLY A O 1
ATOM 620 N N . PHE A 1 93 ? 8.911 2.145 5.987 1.00 62.12 93 PHE A N 1
ATOM 621 C CA . PHE A 1 93 ? 9.701 1.079 6.602 1.00 62.12 93 PHE A CA 1
ATOM 622 C C . PHE A 1 93 ? 10.534 0.371 5.536 1.00 62.12 93 PHE A C 1
ATOM 624 O O . PHE A 1 93 ? 10.001 -0.092 4.528 1.00 62.12 93 PHE A O 1
ATOM 631 N N . ASN A 1 94 ? 11.840 0.268 5.772 1.00 60.06 94 ASN A N 1
ATOM 632 C CA . ASN A 1 94 ? 12.733 -0.584 4.997 1.00 60.06 94 ASN A CA 1
ATOM 633 C C . ASN A 1 94 ? 13.217 -1.715 5.909 1.00 60.06 94 ASN A C 1
ATOM 635 O O . ASN A 1 94 ? 13.959 -1.461 6.853 1.00 60.06 94 ASN A O 1
ATOM 639 N N . ASN A 1 95 ? 12.782 -2.946 5.634 1.00 60.16 95 ASN A N 1
ATOM 640 C CA . ASN A 1 95 ? 13.156 -4.132 6.406 1.00 60.16 95 ASN A CA 1
ATOM 641 C C . ASN A 1 95 ? 14.181 -5.012 5.666 1.00 60.16 95 ASN A C 1
ATOM 643 O O . ASN A 1 95 ? 14.145 -6.240 5.770 1.00 60.16 95 ASN A O 1
ATOM 647 N N . ALA A 1 96 ? 15.075 -4.407 4.877 1.00 59.25 96 ALA A N 1
ATOM 648 C CA . ALA A 1 96 ? 16.201 -5.124 4.292 1.00 59.25 96 ALA A CA 1
ATOM 649 C C . ALA A 1 96 ? 17.113 -5.660 5.413 1.00 59.25 96 ALA A C 1
ATOM 651 O O . ALA A 1 96 ? 17.698 -4.897 6.179 1.00 59.25 96 ALA A O 1
ATOM 652 N N . GLN A 1 97 ? 17.219 -6.985 5.522 1.00 55.44 97 GLN A N 1
ATOM 653 C CA . GLN A 1 97 ? 18.163 -7.645 6.424 1.00 55.44 97 GLN A CA 1
ATOM 654 C C . GLN A 1 97 ? 19.567 -7.495 5.825 1.00 55.44 97 GLN A C 1
ATOM 656 O O . GLN A 1 97 ? 19.803 -7.968 4.713 1.00 55.44 97 GLN A O 1
ATOM 661 N N . VAL A 1 98 ? 20.497 -6.844 6.529 1.00 58.28 98 VAL A N 1
ATOM 662 C CA . VAL A 1 98 ? 21.923 -6.920 6.177 1.00 58.28 98 VAL A CA 1
ATOM 663 C C . VAL A 1 98 ? 22.423 -8.281 6.669 1.00 58.28 98 VAL A C 1
ATOM 665 O O . VAL A 1 98 ? 22.326 -8.534 7.870 1.00 58.28 98 VAL A O 1
ATOM 668 N N . PRO A 1 99 ? 22.903 -9.184 5.794 1.00 60.84 99 PRO A N 1
ATOM 669 C CA . PRO A 1 99 ? 23.500 -10.436 6.244 1.00 60.84 99 PRO A CA 1
ATOM 670 C C . PRO A 1 99 ? 24.733 -10.139 7.103 1.00 60.84 99 PRO A C 1
ATOM 672 O O . PRO A 1 99 ? 25.566 -9.321 6.708 1.00 60.84 99 PRO A O 1
ATOM 675 N N . ASP A 1 100 ? 24.844 -10.798 8.256 1.00 66.81 100 ASP A N 1
ATOM 676 C CA . ASP A 1 100 ? 26.037 -10.734 9.101 1.00 66.81 100 ASP A CA 1
ATOM 677 C C . ASP A 1 100 ? 27.230 -11.307 8.318 1.00 66.81 100 ASP A C 1
ATOM 679 O O . ASP A 1 100 ? 27.156 -12.417 7.780 1.00 66.81 100 ASP A O 1
ATOM 683 N N . ILE A 1 101 ? 28.299 -10.525 8.181 1.00 62.53 101 ILE A N 1
ATOM 684 C CA . ILE A 1 101 ? 29.525 -10.934 7.488 1.00 62.53 101 ILE A CA 1
ATOM 685 C C . ILE A 1 101 ? 30.475 -11.512 8.533 1.00 62.53 101 ILE A C 1
ATOM 687 O O . ILE A 1 101 ? 31.096 -10.764 9.284 1.00 62.53 101 ILE A O 1
ATOM 691 N N . ALA A 1 102 ? 30.536 -12.846 8.575 1.00 55.91 102 ALA A N 1
ATOM 692 C CA . ALA A 1 102 ? 31.506 -13.615 9.355 1.00 55.91 102 ALA A CA 1
ATOM 693 C C . ALA A 1 102 ? 32.933 -13.492 8.799 1.00 55.91 102 ALA A C 1
ATOM 695 O O . ALA A 1 102 ? 33.082 -13.415 7.555 1.00 55.91 102 ALA A O 1
#

pLDDT: mean 74.22, std 10.53, range [50.19, 93.88]

Sequence (102 aa):
MGAVQGDSNQSGVPAVSGKNTAANGGVAIGVLGTSNKGEGVHGDTNSEQHAAVAGFNNAQVPGIAWGVFGSSKVGEGVHGDTNSEQHAAVAGFNNAQVPDIA

Nearest PDB structures (foldseek):
  6x3m-assembly1_C  TM=5.676E-01  e=3.266E+00  Streptococcus pyogenes phage H4489A
  6x3m-assembly3_H  TM=6.007E-01  e=4.094E+00  Streptococcus pyogenes phage H4489A
  6x3m-assembly2_D  TM=5.648E-01  e=3.521E+00  Streptococcus pyogenes phage H4489A
  4ufq-assembly2_A  TM=4.425E-01  e=4.760E+00  Streptomyces koganeiensis

Secondary structure (DSSP, 8-state):
---------STT--SS-------SSS---S-----SSS-SS------SSS-SS-------SSS---SS----SSS-SS------SSS-SS------PPPP--

Solvent-accessible surface area (backbone atoms only — not comparable to full-atom values): 7585 Å² total; per-residue (Å²): 134,80,91,85,85,62,76,62,93,52,88,95,49,74,44,72,85,69,83,60,77,76,83,72,98,61,90,69,69,56,81,87,56,78,53,94,87,61,74,38,72,84,64,78,63,93,52,94,88,53,74,51,73,82,54,80,51,84,69,91,65,95,70,96,76,62,33,74,84,55,78,51,96,88,64,69,35,72,82,61,79,62,93,54,94,86,54,72,52,70,81,90,72,81,81,72,79,79,78,85,83,128

Radius of gyration: 16.92 Å; Cα contacts (8 Å, |Δi|>4): 76; chains: 1; bounding box: 52×36×39 Å